Protein AF-A0A6C0DRR8-F1 (afdb_monomer_lite)

Radius of gyration: 21.12 Å; chains: 1; bounding box: 48×28×56 Å

Sequence (80 aa):
MDNNGNKLQYTAPQRKRESKTKTNQRILLEERKRKGIIEKETELSLQNSKSVDYEKFKTYLVEKNKLNKETADFYQRETW

Organism: NCBI:txid1070528

Structure (mmCIF, N/CA/C/O backbone):
data_AF-A0A6C0DRR8-F1
#
_entry.id   AF-A0A6C0DRR8-F1
#
loop_
_atom_site.group_PDB
_atom_site.id
_atom_site.type_symbol
_atom_site.label_atom_id
_atom_site.label_alt_id
_atom_site.label_comp_id
_atom_site.label_asym_id
_atom_site.label_entity_id
_atom_site.label_seq_id
_atom_site.pdbx_PDB_ins_code
_atom_site.Cartn_x
_atom_site.Cartn_y
_atom_site.Cartn_z
_atom_site.occupancy
_atom_site.B_iso_or_equiv
_atom_site.auth_seq_id
_atom_site.auth_comp_id
_atom_site.auth_asym_id
_atom_site.auth_atom_id
_atom_site.pdbx_PDB_model_num
ATOM 1 N N . MET A 1 1 ? 28.301 -18.852 -22.962 1.00 61.12 1 MET A N 1
ATOM 2 C CA . MET A 1 1 ? 28.966 -17.683 -23.572 1.00 61.12 1 MET A CA 1
ATOM 3 C C . MET A 1 1 ? 28.723 -17.783 -25.059 1.00 61.12 1 MET A C 1
ATOM 5 O O . MET A 1 1 ? 28.562 -18.908 -25.523 1.00 61.12 1 MET A O 1
ATOM 9 N N . ASP A 1 2 ? 28.594 -16.665 -25.767 1.00 74.81 2 ASP A N 1
ATOM 10 C CA . ASP A 1 2 ? 28.545 -16.720 -27.231 1.00 74.81 2 ASP A CA 1
ATOM 11 C C . ASP A 1 2 ? 29.923 -17.121 -27.800 1.00 74.81 2 ASP A C 1
ATOM 13 O O . ASP A 1 2 ? 30.916 -17.195 -27.066 1.00 74.81 2 ASP A O 1
ATOM 17 N N . ASN A 1 3 ? 29.989 -17.388 -29.107 1.00 78.44 3 ASN A N 1
ATOM 18 C CA . ASN A 1 3 ? 31.240 -17.728 -29.800 1.00 78.44 3 ASN A CA 1
ATOM 19 C C . ASN A 1 3 ? 32.284 -16.591 -29.756 1.00 78.44 3 ASN A C 1
ATOM 21 O O . ASN A 1 3 ? 33.441 -16.814 -30.098 1.00 78.44 3 ASN A O 1
ATOM 25 N N . ASN A 1 4 ? 31.891 -15.397 -29.301 1.00 81.88 4 ASN A N 1
ATOM 26 C CA . ASN A 1 4 ? 32.735 -14.215 -29.160 1.00 81.88 4 ASN A CA 1
ATOM 27 C C . ASN A 1 4 ? 33.216 -14.013 -27.708 1.00 81.88 4 ASN A C 1
ATOM 29 O O . ASN A 1 4 ? 33.852 -13.005 -27.407 1.00 81.88 4 ASN A O 1
ATOM 33 N N . GLY A 1 5 ? 32.926 -14.951 -26.797 1.00 77.38 5 GLY A N 1
ATOM 34 C CA . GLY A 1 5 ? 33.354 -14.886 -25.398 1.00 77.38 5 GLY A CA 1
ATOM 35 C C . GLY A 1 5 ? 32.513 -13.960 -24.514 1.00 77.38 5 GLY A C 1
ATOM 36 O O . GLY A 1 5 ? 32.854 -13.758 -23.348 1.00 77.38 5 GLY A O 1
ATOM 37 N N . ASN A 1 6 ? 31.393 -13.428 -25.006 1.00 77.31 6 ASN A N 1
ATOM 38 C CA . ASN A 1 6 ? 30.486 -12.630 -24.193 1.00 77.31 6 ASN A CA 1
ATOM 39 C C . ASN A 1 6 ? 29.629 -13.534 -23.304 1.00 77.31 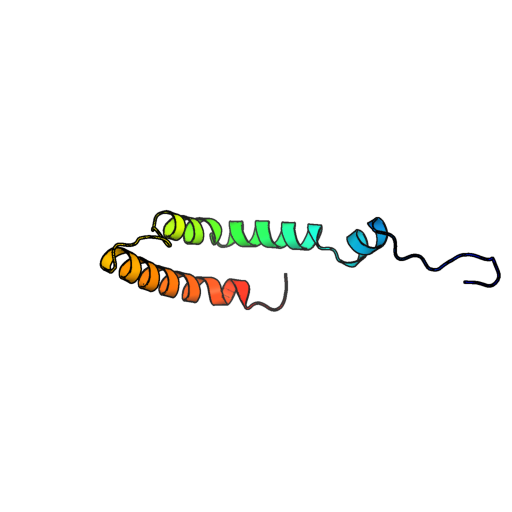6 ASN A C 1
ATOM 41 O O . ASN A 1 6 ? 29.025 -14.533 -23.723 1.00 77.31 6 ASN A O 1
ATOM 45 N N . LYS A 1 7 ? 29.540 -13.154 -22.030 1.00 77.00 7 LYS A N 1
ATOM 46 C CA . LYS A 1 7 ? 28.680 -13.813 -21.049 1.00 77.00 7 LYS A CA 1
ATOM 47 C C . LYS A 1 7 ? 27.319 -13.127 -21.042 1.00 77.00 7 LYS A C 1
ATOM 49 O O . LYS A 1 7 ? 27.247 -11.911 -20.898 1.00 77.00 7 LYS A O 1
ATOM 54 N N . LEU A 1 8 ? 26.241 -13.906 -21.133 1.00 71.44 8 LEU A N 1
ATOM 55 C CA . LEU A 1 8 ? 24.889 -13.389 -20.933 1.00 71.44 8 LEU A CA 1
ATOM 56 C C . LEU A 1 8 ? 24.766 -12.957 -19.463 1.00 71.44 8 LEU A C 1
ATOM 58 O O . LEU A 1 8 ? 24.692 -13.798 -18.567 1.00 71.44 8 LEU A O 1
ATOM 62 N N . GLN A 1 9 ? 24.856 -11.652 -19.203 1.00 75.62 9 GLN A N 1
ATOM 63 C CA . GLN A 1 9 ? 24.773 -11.095 -17.856 1.00 75.62 9 GLN A CA 1
ATOM 64 C C . GLN A 1 9 ? 23.476 -10.321 -17.694 1.00 75.62 9 GLN A C 1
ATOM 66 O O . GLN A 1 9 ? 23.251 -9.311 -18.354 1.00 75.62 9 GLN A O 1
ATOM 71 N N . TYR A 1 10 ? 22.647 -10.765 -16.754 1.00 83.06 10 TYR A N 1
ATOM 72 C CA . TYR A 1 10 ? 21.438 -10.044 -16.391 1.00 83.06 10 TYR A CA 1
ATOM 73 C C . TYR A 1 10 ? 21.766 -8.920 -15.403 1.00 83.06 10 TYR A C 1
ATOM 75 O O . TYR A 1 10 ? 21.746 -9.073 -14.175 1.00 83.06 10 TYR A O 1
ATOM 83 N N . THR A 1 11 ? 22.153 -7.775 -15.960 1.00 86.75 11 THR A N 1
ATOM 84 C CA . THR A 1 11 ? 22.659 -6.642 -15.181 1.00 86.75 11 THR A CA 1
ATOM 85 C C . THR A 1 11 ? 21.551 -5.976 -14.362 1.00 86.75 11 THR A C 1
ATOM 87 O O . THR A 1 11 ? 20.383 -5.960 -14.746 1.00 86.75 11 THR A O 1
ATOM 90 N N . ALA A 1 12 ? 21.900 -5.379 -13.217 1.00 85.31 12 ALA A N 1
ATOM 91 C CA . ALA A 1 12 ? 20.931 -4.671 -12.372 1.00 85.31 12 ALA A CA 1
ATOM 92 C C . ALA A 1 12 ? 20.137 -3.565 -13.115 1.00 85.31 12 ALA A C 1
ATOM 94 O O . ALA A 1 12 ? 18.930 -3.464 -12.881 1.00 85.31 12 ALA A O 1
ATOM 95 N N . PRO A 1 13 ? 20.739 -2.755 -14.016 1.00 86.25 13 PRO A N 1
ATOM 96 C CA . PRO A 1 13 ? 19.990 -1.799 -14.835 1.00 86.25 13 PRO A CA 1
ATOM 97 C C . PRO A 1 13 ? 19.007 -2.464 -15.802 1.00 86.25 13 PRO A C 1
ATOM 99 O O . PRO A 1 13 ? 17.911 -1.943 -15.999 1.00 86.25 13 PRO A O 1
ATOM 102 N N . GLN A 1 14 ? 19.374 -3.611 -16.382 1.00 87.19 14 GLN A N 1
ATOM 103 C CA . GLN A 1 14 ? 18.494 -4.376 -17.260 1.00 87.19 14 GLN A CA 1
ATOM 104 C C . GLN A 1 14 ? 17.269 -4.889 -16.493 1.00 87.19 14 GLN A C 1
ATOM 106 O O . GLN A 1 14 ? 16.147 -4.596 -16.904 1.00 87.19 14 GLN A O 1
ATOM 111 N N . ARG A 1 15 ? 17.452 -5.488 -15.304 1.00 87.56 15 ARG A N 1
ATOM 112 C CA . ARG A 1 15 ? 16.302 -5.946 -14.498 1.00 87.56 15 ARG A CA 1
ATOM 113 C C . ARG A 1 15 ? 15.366 -4.820 -14.099 1.00 87.56 15 ARG A C 1
ATOM 115 O O . ARG A 1 15 ? 14.159 -4.986 -14.154 1.00 87.56 15 ARG A O 1
ATOM 122 N N . LYS A 1 16 ? 15.914 -3.661 -13.714 1.00 87.12 16 LYS A N 1
ATOM 123 C CA . LYS A 1 16 ? 15.107 -2.484 -13.344 1.00 87.12 16 LYS A CA 1
ATOM 124 C C . LYS A 1 16 ? 14.250 -1.980 -14.509 1.00 87.12 16 LYS A C 1
ATOM 126 O O . LYS A 1 16 ? 13.169 -1.445 -14.276 1.00 87.12 16 LYS A O 1
ATOM 131 N N . ARG A 1 17 ? 14.752 -2.104 -15.741 1.00 86.62 17 ARG A N 1
ATOM 132 C CA . ARG A 1 17 ? 14.052 -1.687 -16.961 1.00 86.62 17 ARG A CA 1
ATOM 133 C C . ARG A 1 17 ? 12.954 -2.676 -17.329 1.00 86.62 17 ARG A C 1
ATOM 135 O O . ARG A 1 17 ? 11.837 -2.256 -17.605 1.00 86.62 17 ARG A O 1
ATOM 142 N N . GLU A 1 18 ? 13.271 -3.966 -17.289 1.00 89.56 18 GLU A N 1
ATOM 143 C CA . GLU A 1 18 ? 12.336 -5.043 -17.620 1.00 89.56 18 GLU A CA 1
ATOM 144 C C . GLU A 1 18 ? 11.221 -5.174 -16.577 1.00 89.56 18 GLU A C 1
ATOM 146 O O . GLU A 1 18 ? 10.056 -5.302 -16.940 1.00 89.56 18 GLU A O 1
ATOM 151 N N . SER A 1 19 ? 11.539 -5.036 -15.286 1.00 87.88 19 SER A N 1
ATOM 152 C CA . SER A 1 19 ? 10.553 -5.167 -14.209 1.00 87.88 19 SER A CA 1
ATOM 153 C C . SER A 1 19 ? 9.551 -4.013 -14.136 1.00 87.88 19 SER A C 1
ATOM 155 O O . SER A 1 19 ? 8.535 -4.142 -13.457 1.00 87.88 19 SER A O 1
ATOM 157 N N . LYS A 1 20 ? 9.855 -2.859 -14.756 1.00 88.81 20 LYS A N 1
ATOM 158 C CA . LYS A 1 20 ? 9.049 -1.618 -14.729 1.00 88.81 20 LYS A CA 1
ATOM 159 C C . LYS A 1 20 ? 8.586 -1.177 -13.331 1.00 88.81 20 LYS A C 1
ATOM 161 O O . LYS A 1 20 ? 7.692 -0.343 -13.203 1.00 88.81 20 LYS A O 1
ATOM 166 N N . THR A 1 21 ? 9.239 -1.656 -12.269 1.00 87.06 21 THR A N 1
ATOM 167 C CA . THR A 1 21 ? 8.772 -1.506 -10.882 1.00 87.06 21 THR A CA 1
ATOM 168 C C . THR A 1 21 ? 8.548 -0.044 -10.500 1.00 87.06 21 THR A C 1
ATOM 170 O O . THR A 1 21 ? 7.542 0.280 -9.879 1.00 87.06 21 THR A O 1
ATOM 173 N N . LYS A 1 22 ? 9.443 0.860 -10.922 1.00 88.06 22 LYS A N 1
ATOM 174 C CA . LYS A 1 22 ? 9.318 2.300 -10.642 1.00 88.06 22 LYS A CA 1
ATOM 175 C C . LYS A 1 22 ? 8.112 2.939 -11.331 1.00 88.06 22 LYS A C 1
ATOM 177 O O . LYS A 1 22 ? 7.454 3.792 -10.744 1.00 88.06 22 LYS A O 1
ATOM 182 N N . THR A 1 23 ? 7.832 2.540 -12.568 1.00 89.25 23 THR A N 1
ATOM 183 C CA . THR A 1 23 ? 6.691 3.057 -13.329 1.00 89.25 23 THR A CA 1
ATOM 184 C C . THR A 1 23 ? 5.389 2.609 -12.679 1.00 89.25 23 THR A C 1
ATOM 186 O O . THR A 1 23 ? 4.538 3.449 -12.403 1.00 89.25 23 THR A O 1
ATOM 189 N N . ASN A 1 24 ? 5.286 1.324 -12.333 1.00 88.31 24 ASN A N 1
ATOM 190 C CA . ASN A 1 24 ? 4.098 0.765 -11.688 1.00 88.31 24 ASN A CA 1
ATOM 191 C C . ASN A 1 24 ? 3.874 1.381 -10.298 1.00 88.31 24 ASN A C 1
ATOM 193 O O . ASN A 1 24 ? 2.749 1.721 -9.951 1.00 88.31 24 ASN A O 1
ATOM 197 N N . GLN A 1 25 ? 4.943 1.618 -9.526 1.00 88.56 25 GLN A N 1
ATOM 198 C CA . GLN A 1 25 ? 4.860 2.343 -8.250 1.00 88.56 25 GLN A CA 1
ATOM 199 C C . GLN A 1 25 ? 4.301 3.761 -8.419 1.00 88.56 25 GLN A C 1
ATOM 201 O O . GLN A 1 25 ? 3.483 4.194 -7.608 1.00 88.56 25 GLN A O 1
ATOM 206 N N . ARG A 1 26 ? 4.714 4.485 -9.467 1.00 91.25 26 ARG A N 1
ATOM 207 C CA . ARG A 1 26 ? 4.203 5.833 -9.748 1.00 91.25 26 ARG A CA 1
ATOM 208 C C . ARG A 1 26 ? 2.727 5.812 -10.147 1.00 91.25 26 ARG A C 1
ATOM 210 O O . ARG A 1 26 ? 1.962 6.598 -9.601 1.00 91.25 26 ARG A O 1
ATOM 217 N N . ILE A 1 27 ? 2.336 4.905 -11.043 1.00 89.75 27 ILE A N 1
ATOM 218 C CA . ILE A 1 27 ? 0.936 4.735 -11.467 1.00 89.75 27 ILE A CA 1
ATOM 219 C C . ILE A 1 27 ? 0.059 4.412 -10.253 1.00 89.75 27 ILE A C 1
ATOM 221 O O . ILE A 1 27 ? -0.948 5.075 -10.021 1.00 89.75 27 ILE A O 1
ATOM 225 N N . LEU A 1 28 ? 0.490 3.463 -9.418 1.00 88.56 28 LEU A N 1
ATOM 226 C CA . LEU A 1 28 ? -0.221 3.099 -8.197 1.00 88.56 28 LEU A CA 1
ATOM 227 C C . LEU A 1 28 ? -0.374 4.293 -7.244 1.00 88.56 28 LEU A C 1
ATOM 229 O O . LEU A 1 28 ? -1.440 4.479 -6.664 1.00 88.56 28 LEU A O 1
ATOM 233 N N . LEU A 1 29 ? 0.667 5.115 -7.081 1.00 90.81 29 LEU A N 1
ATOM 234 C CA . LEU A 1 29 ? 0.603 6.309 -6.236 1.00 90.81 29 LEU A CA 1
ATOM 235 C C . LEU A 1 29 ? -0.409 7.336 -6.764 1.00 90.81 29 LEU A C 1
ATOM 237 O O . LEU A 1 29 ? -1.167 7.903 -5.977 1.00 90.81 29 LEU A O 1
ATOM 241 N N . GLU A 1 30 ? -0.433 7.582 -8.073 1.00 91.06 30 GLU A N 1
ATOM 242 C CA . GLU A 1 30 ? -1.410 8.481 -8.697 1.00 91.06 30 GLU A CA 1
ATOM 243 C C . GLU A 1 30 ? -2.839 7.953 -8.548 1.00 91.06 30 GLU A C 1
ATOM 245 O O . GLU A 1 30 ? -3.738 8.706 -8.179 1.00 91.06 30 GLU A O 1
ATOM 250 N N . GLU A 1 31 ? -3.049 6.653 -8.740 1.00 88.50 31 GLU A N 1
ATOM 251 C CA . GLU A 1 31 ? -4.356 6.016 -8.573 1.00 88.50 31 GLU A CA 1
ATOM 252 C C . GLU A 1 31 ? -4.845 6.035 -7.120 1.00 88.50 31 GLU A C 1
ATOM 254 O O . GLU A 1 31 ? -6.021 6.308 -6.867 1.00 88.50 31 GLU A O 1
ATOM 259 N N . ARG A 1 32 ? -3.943 5.826 -6.151 1.00 88.50 32 ARG A N 1
ATOM 260 C CA . ARG A 1 32 ? -4.249 5.975 -4.718 1.00 88.50 32 ARG A CA 1
ATOM 261 C C . ARG A 1 32 ? -4.683 7.399 -4.379 1.00 88.50 32 ARG A C 1
ATOM 263 O O . ARG A 1 32 ? -5.618 7.565 -3.599 1.00 88.50 32 ARG A O 1
ATOM 270 N N . LYS A 1 33 ? -4.033 8.410 -4.970 1.00 89.19 33 LYS A N 1
ATOM 271 C CA . LYS A 1 33 ? -4.413 9.824 -4.811 1.00 89.19 33 LYS A CA 1
ATOM 272 C C . LYS A 1 33 ? -5.770 10.117 -5.447 1.00 89.19 33 LYS A C 1
ATOM 274 O O . LYS A 1 33 ? -6.629 10.683 -4.786 1.00 89.19 33 LYS A O 1
ATOM 279 N N . ARG A 1 34 ? -5.994 9.689 -6.694 1.00 87.62 34 ARG A N 1
ATOM 280 C CA . ARG A 1 34 ? -7.259 9.912 -7.422 1.00 87.62 34 ARG A CA 1
ATOM 281 C C . ARG A 1 34 ? -8.471 9.313 -6.716 1.00 87.62 34 ARG A C 1
ATOM 283 O O . ARG A 1 34 ? -9.539 9.909 -6.741 1.00 87.62 34 ARG A O 1
ATOM 290 N N . LYS A 1 35 ? -8.315 8.136 -6.107 1.00 84.88 35 LYS A N 1
ATOM 291 C CA . LYS A 1 35 ? -9.402 7.430 -5.411 1.00 84.88 35 LYS A CA 1
ATOM 292 C C . LYS A 1 35 ? -9.475 7.726 -3.910 1.00 84.88 35 LYS A C 1
ATOM 294 O O . LYS A 1 35 ? -10.256 7.080 -3.218 1.00 84.88 35 LYS A O 1
ATOM 299 N N . GLY A 1 36 ? -8.657 8.653 -3.401 1.00 87.31 36 GLY A N 1
ATOM 300 C CA . GLY A 1 36 ? -8.659 9.037 -1.985 1.00 87.31 36 GLY A CA 1
ATOM 301 C C . GLY A 1 36 ? -8.278 7.906 -1.021 1.00 87.31 36 GLY A C 1
ATOM 302 O O . GLY A 1 36 ? -8.593 7.971 0.161 1.00 87.31 36 GLY A O 1
ATOM 303 N N . ILE A 1 37 ? -7.597 6.854 -1.494 1.00 86.94 37 ILE A N 1
ATOM 304 C CA . ILE A 1 37 ? -7.231 5.689 -0.664 1.00 86.94 37 ILE A CA 1
ATOM 305 C C . ILE A 1 37 ? -6.282 6.102 0.467 1.00 86.94 37 ILE A C 1
ATOM 307 O O . ILE A 1 37 ? -6.374 5.579 1.571 1.00 86.94 37 ILE A O 1
ATOM 311 N N . ILE A 1 38 ? -5.414 7.084 0.206 1.00 86.06 38 ILE A N 1
ATOM 312 C CA . ILE A 1 38 ? -4.456 7.605 1.192 1.00 86.06 38 IL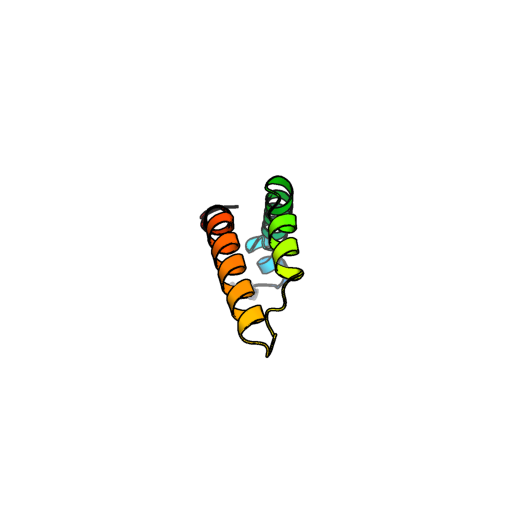E A CA 1
ATOM 313 C C . ILE A 1 38 ? -5.183 8.207 2.399 1.00 86.06 38 ILE A C 1
ATOM 315 O O . ILE A 1 38 ? -4.775 7.976 3.532 1.00 86.06 38 ILE A O 1
ATOM 319 N N . GLU A 1 39 ? -6.263 8.952 2.174 1.00 87.81 39 GLU A N 1
ATOM 320 C CA . GLU A 1 39 ? -7.033 9.597 3.244 1.00 87.81 39 GLU A CA 1
ATOM 321 C C . GLU A 1 39 ? -7.730 8.547 4.113 1.00 87.81 39 GLU A C 1
ATOM 323 O O . GLU A 1 39 ? -7.606 8.574 5.336 1.00 87.81 39 GLU A O 1
ATOM 328 N N . LYS A 1 40 ? -8.347 7.547 3.472 1.00 85.62 40 LYS A N 1
AT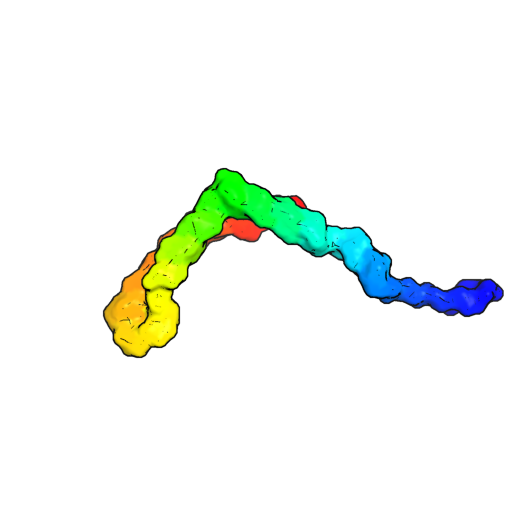OM 329 C CA . LYS A 1 40 ? -8.982 6.414 4.158 1.00 85.62 40 LYS A CA 1
ATOM 330 C C . LYS A 1 40 ? -7.992 5.597 4.996 1.00 85.62 40 LYS A C 1
ATOM 332 O O . LYS A 1 40 ? -8.292 5.214 6.122 1.00 85.62 40 LYS A O 1
ATOM 337 N N . GLU A 1 41 ? -6.796 5.332 4.469 1.00 84.06 41 GLU A N 1
ATOM 338 C CA . GLU A 1 41 ? -5.734 4.641 5.215 1.00 84.06 41 GLU A CA 1
ATOM 339 C C . GLU A 1 41 ? -5.199 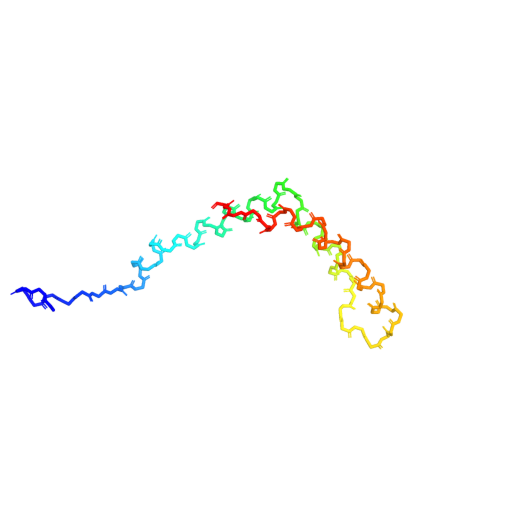5.498 6.377 1.00 84.06 41 GLU A C 1
ATOM 341 O O . GLU A 1 41 ? -4.855 4.965 7.435 1.00 84.06 41 GLU A O 1
ATOM 346 N N . THR A 1 42 ? -5.164 6.823 6.207 1.00 87.25 42 THR A N 1
ATOM 347 C CA . THR A 1 42 ? -4.710 7.766 7.240 1.00 87.25 42 THR A CA 1
ATOM 348 C C . THR A 1 42 ? -5.666 7.803 8.433 1.00 87.25 42 THR A C 1
ATOM 350 O O . THR A 1 42 ? -5.204 7.872 9.569 1.00 87.25 42 THR A O 1
ATOM 353 N N . GLU A 1 43 ? -6.977 7.679 8.208 1.00 84.81 43 GLU A N 1
ATOM 354 C CA . GLU A 1 43 ? -7.983 7.622 9.278 1.00 84.81 43 GLU A CA 1
ATOM 355 C C . GLU A 1 43 ? -7.733 6.445 10.238 1.00 84.81 43 GLU A C 1
ATOM 357 O O . GLU A 1 43 ? -7.704 6.626 11.454 1.00 84.81 43 GLU A O 1
ATOM 362 N N . LEU A 1 44 ? -7.422 5.254 9.710 1.00 84.94 44 LEU A N 1
ATOM 363 C CA . LEU A 1 44 ? -7.081 4.092 10.540 1.00 84.94 44 LEU A CA 1
ATOM 364 C C . LEU A 1 44 ? -5.741 4.264 11.281 1.00 84.94 44 LEU A C 1
ATOM 366 O O . LEU A 1 44 ? -5.535 3.648 12.325 1.00 84.94 44 LEU A O 1
ATOM 370 N N . SER A 1 45 ? -4.827 5.103 10.781 1.00 81.56 45 SER A N 1
ATOM 371 C CA . SER A 1 45 ? -3.562 5.402 11.469 1.00 81.56 45 SER A CA 1
ATOM 372 C C . SER A 1 45 ? -3.755 6.210 12.754 1.00 81.56 45 SER A C 1
ATOM 374 O O . SER A 1 45 ? -2.854 6.218 13.594 1.00 81.56 45 SER A O 1
ATOM 376 N N . LEU A 1 46 ? -4.898 6.883 12.920 1.00 81.44 46 LEU A N 1
ATOM 377 C CA . LEU A 1 46 ? -5.249 7.557 14.173 1.00 81.44 46 LEU A CA 1
ATOM 378 C C . LEU A 1 46 ? -5.524 6.545 15.295 1.00 81.44 46 LEU A C 1
ATOM 380 O O . LEU A 1 46 ? -5.441 6.880 16.475 1.00 81.44 46 LEU A O 1
ATOM 384 N N . GLN A 1 47 ? -5.815 5.298 14.925 1.00 79.56 47 GLN A N 1
ATOM 385 C CA . GLN A 1 47 ? -6.207 4.233 15.832 1.00 79.56 47 GLN A CA 1
ATOM 386 C C . GLN A 1 47 ? -5.013 3.334 16.160 1.00 79.56 47 GLN A C 1
ATOM 388 O O . GLN A 1 47 ? -4.199 2.969 15.307 1.00 79.56 47 GLN A O 1
ATOM 393 N N . ASN A 1 48 ? -4.882 2.957 17.433 1.00 76.44 48 ASN A N 1
ATOM 394 C CA . ASN A 1 48 ? -3.703 2.237 17.902 1.00 76.44 48 ASN A CA 1
ATOM 395 C C . ASN A 1 48 ? -3.823 0.719 17.687 1.00 76.44 48 ASN A C 1
ATOM 397 O O . ASN A 1 48 ? -4.440 0.008 18.478 1.00 76.44 48 ASN A O 1
ATOM 401 N N . SER A 1 49 ? -3.120 0.212 16.671 1.00 75.81 49 SER A N 1
ATOM 402 C CA . SER A 1 49 ? -3.001 -1.229 16.384 1.00 75.81 49 SER A CA 1
ATOM 403 C C . SER A 1 49 ? -2.254 -2.057 17.444 1.00 75.81 49 SER A C 1
ATOM 405 O O . SER A 1 49 ? -2.345 -3.282 17.432 1.00 75.81 49 SER A O 1
ATOM 407 N N . LYS A 1 50 ? -1.502 -1.411 18.344 1.00 77.19 50 LYS A N 1
ATOM 408 C CA . LYS A 1 50 ? -0.653 -2.037 19.376 1.00 77.19 50 LYS A CA 1
ATOM 409 C C . LYS A 1 50 ? -1.131 -1.737 20.796 1.00 77.19 50 LYS A C 1
ATOM 411 O O . LYS A 1 50 ? -0.358 -1.830 21.748 1.00 77.19 50 LYS A O 1
ATOM 416 N N . SER A 1 51 ? -2.384 -1.319 20.942 1.00 78.19 51 SER A N 1
ATOM 417 C CA . SER A 1 51 ? -2.970 -1.085 22.254 1.00 78.19 51 SER A CA 1
ATOM 418 C C . SER A 1 51 ? -3.022 -2.387 23.060 1.00 78.19 51 SER A C 1
ATOM 420 O O . SER A 1 51 ? -3.477 -3.409 22.555 1.00 78.19 51 SER A O 1
ATOM 422 N N . VAL A 1 52 ? -2.590 -2.335 24.322 1.00 82.31 52 VAL A N 1
ATOM 423 C CA . VAL A 1 52 ? -2.789 -3.420 25.305 1.00 82.31 52 VAL A CA 1
ATOM 424 C C . VAL A 1 52 ? -4.219 -3.392 25.865 1.00 82.31 52 VAL A C 1
ATOM 426 O O . VAL A 1 52 ? -4.730 -4.402 26.338 1.00 82.31 52 VAL A O 1
ATOM 429 N N . ASP A 1 53 ? -4.890 -2.240 25.776 1.00 86.94 53 ASP A N 1
ATOM 430 C CA . ASP A 1 53 ? -6.300 -2.084 26.128 1.00 86.94 53 ASP A CA 1
ATOM 431 C C . ASP A 1 53 ? -7.184 -2.823 25.110 1.00 86.94 53 ASP A C 1
ATOM 433 O O . ASP A 1 53 ? -7.204 -2.487 23.919 1.00 86.94 53 ASP A O 1
ATOM 437 N N . TYR A 1 54 ? -7.894 -3.835 25.612 1.00 86.81 54 TYR A N 1
ATOM 438 C CA . TYR A 1 54 ? -8.717 -4.767 24.846 1.00 86.81 54 TYR A CA 1
ATOM 439 C C . TYR A 1 54 ? -9.884 -4.086 24.125 1.00 86.81 54 TYR A C 1
ATOM 441 O O . TYR A 1 54 ? -10.171 -4.421 22.975 1.00 86.81 54 TYR A O 1
ATOM 449 N N . GLU A 1 55 ? -10.529 -3.101 24.754 1.00 87.88 55 GLU A N 1
ATOM 450 C CA . GLU A 1 55 ? -11.672 -2.409 24.148 1.00 87.88 55 GLU A CA 1
ATOM 451 C C . GLU A 1 55 ? -11.213 -1.502 23.003 1.00 87.88 55 GLU A C 1
ATOM 453 O O . GLU A 1 55 ? -11.798 -1.516 21.919 1.00 87.88 55 GLU A O 1
ATOM 458 N N . LYS A 1 56 ? -10.077 -0.813 23.171 1.00 85.31 56 LYS A N 1
ATOM 459 C CA . LYS A 1 56 ? -9.454 -0.048 22.077 1.00 85.31 56 LYS A CA 1
ATOM 460 C C . LYS A 1 56 ? -9.037 -0.945 20.908 1.00 85.31 56 LYS A C 1
ATOM 462 O O . LYS A 1 56 ? -9.199 -0.564 19.750 1.00 85.31 56 LYS A O 1
ATOM 467 N N . PHE A 1 57 ? -8.531 -2.145 21.194 1.00 87.94 57 PHE A N 1
ATOM 468 C CA . PHE A 1 57 ? -8.137 -3.095 20.154 1.00 87.94 57 PHE A CA 1
ATOM 469 C C . PHE A 1 57 ? -9.340 -3.657 19.379 1.00 87.94 57 PHE A C 1
ATOM 471 O O . PHE A 1 57 ? -9.275 -3.785 18.156 1.00 87.94 57 PHE A O 1
ATOM 478 N N . LYS A 1 58 ? -10.466 -3.938 20.050 1.00 88.88 58 LYS A N 1
ATOM 479 C CA . LYS A 1 58 ? -11.713 -4.326 19.370 1.00 88.88 58 LYS A CA 1
ATOM 480 C C . LYS A 1 58 ? -12.196 -3.251 18.403 1.00 88.88 58 LYS A C 1
ATOM 482 O O . LYS A 1 58 ? -12.517 -3.576 17.262 1.00 88.88 58 LYS A O 1
ATOM 487 N N . THR A 1 59 ? -12.223 -1.991 18.83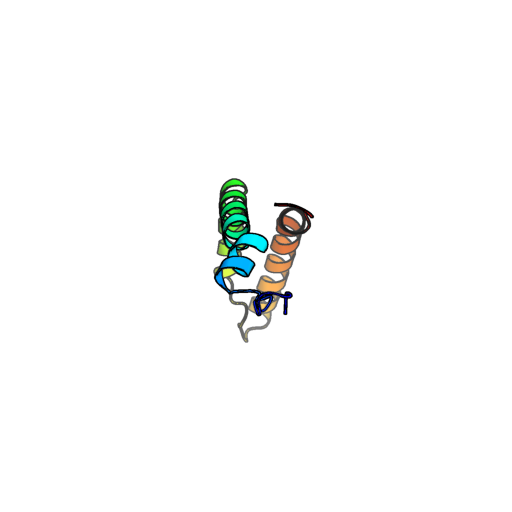6 1.00 88.88 59 THR A N 1
ATOM 488 C CA . THR A 1 59 ? -12.636 -0.867 17.981 1.00 88.88 59 THR A CA 1
ATOM 489 C C . THR A 1 59 ? -11.749 -0.769 16.742 1.00 88.88 59 THR A C 1
ATOM 491 O O . THR A 1 59 ? -12.262 -0.730 15.623 1.00 88.88 59 THR A O 1
ATOM 494 N N . TYR A 1 60 ? -10.428 -0.885 16.924 1.00 89.38 60 TYR A N 1
ATOM 495 C CA . TYR A 1 60 ? -9.474 -0.940 15.816 1.00 89.38 60 TYR A CA 1
ATOM 496 C C . TYR A 1 60 ? -9.783 -2.072 14.822 1.00 89.38 60 TYR A C 1
ATOM 498 O O . TYR A 1 60 ? -9.725 -1.863 13.610 1.00 89.38 60 TYR A O 1
ATOM 506 N N . LEU A 1 61 ? -10.128 -3.276 15.297 1.00 89.56 61 LEU A N 1
ATOM 507 C CA . LEU A 1 61 ? -10.470 -4.400 14.416 1.00 89.56 61 LEU A CA 1
ATOM 508 C C . LEU A 1 61 ? -11.725 -4.127 13.577 1.00 89.56 61 LEU A C 1
ATOM 510 O O . LEU A 1 61 ? -11.754 -4.477 12.395 1.00 89.56 61 LEU A O 1
ATOM 514 N N . VAL A 1 62 ? -12.748 -3.503 14.165 1.00 90.81 62 VAL A N 1
ATOM 515 C CA . VAL A 1 62 ? -13.996 -3.165 13.462 1.00 90.81 62 VAL A CA 1
ATOM 516 C C . VAL A 1 62 ? -13.734 -2.133 12.366 1.00 90.81 62 VAL A C 1
ATOM 518 O O . VAL A 1 62 ? -14.126 -2.345 11.216 1.00 90.81 62 VAL A O 1
ATOM 521 N N . GLU A 1 63 ? -13.021 -1.057 12.692 1.00 88.94 63 GLU A N 1
ATOM 522 C CA . GLU A 1 63 ? -12.661 -0.008 11.732 1.00 88.94 63 GLU A CA 1
ATOM 523 C C . GLU A 1 63 ? -11.736 -0.540 10.634 1.00 88.94 63 GLU A C 1
ATOM 525 O O . GLU A 1 63 ? -11.951 -0.265 9.452 1.00 88.94 63 GLU A O 1
ATOM 530 N N . LYS A 1 64 ? -10.772 -1.399 10.985 1.00 90.31 64 LYS A N 1
ATOM 531 C CA . LYS A 1 64 ? -9.905 -2.061 10.006 1.00 90.31 64 LYS A CA 1
ATOM 532 C C . LYS A 1 64 ? -10.686 -2.954 9.053 1.00 90.31 64 LYS A C 1
ATOM 534 O O . LYS A 1 64 ? -10.412 -2.958 7.857 1.00 90.31 64 LYS A O 1
ATOM 539 N N . ASN A 1 65 ? -11.664 -3.703 9.555 1.00 91.19 65 ASN A N 1
ATOM 540 C CA . ASN A 1 65 ? -12.505 -4.543 8.709 1.00 91.19 65 ASN A CA 1
ATOM 541 C C . ASN A 1 65 ? -13.354 -3.700 7.743 1.00 91.19 65 ASN A C 1
ATOM 543 O O . ASN A 1 65 ? -13.498 -4.060 6.576 1.00 91.19 65 ASN A O 1
ATOM 547 N N . LYS A 1 66 ? -13.876 -2.557 8.206 1.00 90.75 66 LYS A N 1
ATOM 548 C CA . LYS A 1 66 ? -14.592 -1.601 7.353 1.00 90.75 66 LYS A CA 1
ATOM 549 C C . LYS A 1 66 ? -13.680 -1.058 6.246 1.00 90.75 66 LYS A C 1
ATOM 551 O O . LYS A 1 66 ? -14.027 -1.177 5.074 1.00 90.75 66 LYS A O 1
ATOM 556 N N . LEU A 1 67 ? -12.487 -0.574 6.602 1.00 90.12 67 LEU A N 1
ATOM 557 C CA . LEU A 1 67 ? -11.506 -0.069 5.638 1.00 90.12 67 LEU A CA 1
ATOM 558 C C . LEU A 1 67 ? -11.089 -1.140 4.619 1.00 90.12 67 LEU A C 1
ATOM 560 O O . LEU A 1 67 ? -11.001 -0.863 3.424 1.00 90.12 67 LEU A O 1
ATOM 564 N N . ASN A 1 68 ? -10.851 -2.373 5.070 1.00 88.31 68 ASN A N 1
ATOM 565 C CA . ASN A 1 68 ? -10.460 -3.475 4.192 1.00 88.31 68 ASN A CA 1
ATOM 566 C C . ASN A 1 68 ? -11.533 -3.777 3.143 1.00 88.31 68 ASN A C 1
ATOM 568 O O . ASN A 1 68 ? -11.189 -4.010 1.992 1.00 88.31 68 ASN A O 1
A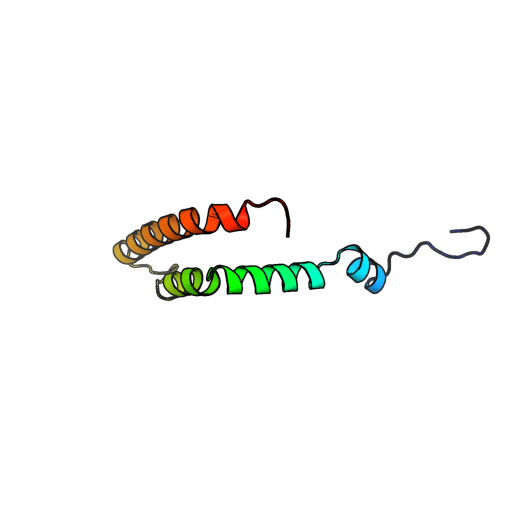TOM 572 N N . LYS A 1 69 ? -12.822 -3.736 3.503 1.00 89.75 69 LYS A N 1
ATOM 573 C CA . LYS A 1 69 ? -13.914 -3.922 2.534 1.00 89.75 69 LYS A CA 1
ATOM 574 C C . LYS A 1 69 ? -13.939 -2.810 1.489 1.00 89.75 69 LYS A C 1
ATOM 576 O O . LYS A 1 69 ? -14.106 -3.090 0.312 1.00 89.75 69 LYS A O 1
ATOM 581 N N . GLU A 1 70 ? -13.728 -1.565 1.905 1.00 87.06 70 GLU A N 1
ATOM 582 C CA . GLU A 1 70 ? -13.723 -0.418 0.990 1.00 87.06 70 GLU A CA 1
ATOM 583 C C . GLU A 1 70 ? -12.496 -0.377 0.067 1.00 87.06 70 GLU A C 1
ATOM 585 O O . GLU A 1 70 ? -12.566 0.145 -1.045 1.00 87.06 70 GLU A O 1
ATOM 590 N N . THR A 1 71 ? -11.356 -0.892 0.531 1.00 86.62 71 THR A N 1
ATOM 591 C CA . THR A 1 71 ? -10.090 -0.899 -0.220 1.00 86.62 71 THR A CA 1
ATOM 592 C C . THR A 1 71 ? -9.854 -2.201 -0.990 1.00 86.62 71 THR A C 1
ATOM 594 O O . THR A 1 71 ? -9.018 -2.220 -1.895 1.00 86.62 71 THR A O 1
ATOM 597 N N . ALA A 1 72 ? -10.609 -3.268 -0.701 1.00 87.31 72 ALA A N 1
ATOM 598 C CA . ALA A 1 72 ? -10.517 -4.554 -1.393 1.00 87.31 72 ALA A CA 1
ATOM 599 C C . ALA A 1 72 ? -10.698 -4.390 -2.907 1.00 87.31 72 ALA A C 1
ATOM 601 O O . ALA A 1 72 ? -9.823 -4.791 -3.669 1.00 87.31 72 ALA A O 1
ATOM 602 N N . ASP A 1 73 ? -11.743 -3.685 -3.342 1.00 85.56 73 ASP A N 1
ATOM 603 C CA . ASP A 1 73 ? -12.034 -3.449 -4.766 1.00 85.56 73 ASP A CA 1
ATOM 604 C C . ASP A 1 73 ? -10.949 -2.620 -5.481 1.00 85.56 73 ASP A C 1
ATOM 606 O O . ASP A 1 73 ? -10.803 -2.632 -6.711 1.00 85.56 73 ASP A O 1
ATOM 610 N N . PHE A 1 74 ? -10.182 -1.837 -4.721 1.00 84.75 74 PHE A N 1
ATOM 611 C CA . PHE A 1 74 ? -9.033 -1.115 -5.249 1.00 84.75 74 PHE A CA 1
ATOM 612 C C . PHE A 1 74 ? -7.863 -2.072 -5.480 1.00 84.75 74 PHE A C 1
ATOM 614 O O . PHE A 1 74 ? -7.327 -2.100 -6.584 1.00 84.75 74 PHE A O 1
ATOM 621 N N . TYR A 1 75 ? -7.499 -2.873 -4.479 1.00 83.12 75 TYR A N 1
ATOM 622 C CA . TYR A 1 75 ? -6.307 -3.724 -4.520 1.00 83.12 75 TYR A CA 1
ATOM 623 C C . TYR A 1 75 ? -6.495 -5.066 -5.240 1.00 83.12 75 TYR A C 1
ATOM 625 O O . TYR A 1 75 ? -5.513 -5.628 -5.714 1.00 83.12 75 TYR A O 1
ATOM 633 N N . GLN A 1 76 ? -7.726 -5.566 -5.358 1.00 84.56 76 GLN A N 1
ATOM 634 C CA . GLN A 1 76 ? -8.040 -6.826 -6.040 1.00 84.56 76 GLN A CA 1
ATOM 635 C C . GLN A 1 76 ? -8.029 -6.701 -7.574 1.00 84.56 76 GLN A C 1
ATOM 637 O O . GLN A 1 76 ? -8.132 -7.700 -8.280 1.00 84.56 76 GLN A O 1
ATOM 642 N N . ARG A 1 77 ? -7.874 -5.488 -8.118 1.00 77.31 77 ARG A N 1
ATOM 643 C CA . ARG A 1 77 ? -7.701 -5.294 -9.562 1.00 77.31 77 ARG A CA 1
ATOM 644 C C . ARG A 1 77 ? -6.412 -5.953 -10.050 1.00 77.31 77 ARG A C 1
ATOM 646 O O . ARG A 1 77 ? -5.334 -5.658 -9.544 1.00 77.31 77 ARG A O 1
ATOM 653 N N . GLU A 1 78 ? -6.534 -6.783 -11.087 1.00 62.53 78 GLU A N 1
ATOM 654 C CA . GLU A 1 78 ? -5.406 -7.499 -11.704 1.00 62.53 78 GLU A CA 1
ATOM 655 C C . GLU A 1 78 ? -4.362 -6.574 -12.347 1.00 62.53 78 GLU A C 1
ATOM 657 O O . GLU A 1 78 ? -3.221 -6.988 -12.544 1.00 62.53 78 GLU A O 1
ATOM 662 N N . THR A 1 79 ? -4.712 -5.327 -12.676 1.00 57.25 79 THR A N 1
ATOM 663 C CA . THR A 1 79 ? -3.849 -4.460 -13.490 1.00 57.25 79 THR A CA 1
ATOM 664 C C . THR A 1 79 ? -3.805 -3.010 -13.012 1.00 57.25 79 THR A C 1
ATOM 666 O O . THR A 1 79 ? -4.851 -2.393 -12.789 1.00 57.25 79 THR A O 1
ATOM 669 N N . TRP A 1 80 ? -2.580 -2.469 -12.976 1.00 57.44 80 TRP A N 1
ATOM 670 C CA . TRP A 1 80 ? -2.230 -1.043 -13.014 1.00 57.44 80 TRP A CA 1
ATOM 671 C C . TRP A 1 80 ? -1.243 -0.819 -14.157 1.00 57.44 80 TRP A C 1
ATOM 673 O O . TRP A 1 80 ? -0.299 -1.640 -14.262 1.00 57.44 80 TRP A O 1
#

Secondary structure (DSSP, 8-state):
--TTS------HHHHHHHS-HHHHHHHHHHHHHHTTHHHHHHHHHTS-TT-S-HHHHHHHHHHHHHHHHHHHHHHT-S--

Foldseek 3Di:
DPPVPDDPDCDPVNCCVVVVVVVQVVVLVVVCVVVVLVVLVVVLVVQDCPDPDPVSNVVSVVSVVVSCVVCVVVPVDPGD

pLDDT: mean 84.19, std 7.25, range [57.25, 91.25]